Protein AF-A0A2A4V7V9-F1 (afdb_monomer_lite)

Secondary structure (DSSP, 8-state):
-PBPTTSPBPPTTS--GGGGSSPP-HHHHHHHHHHHHHTT----HHHHHHHHHHTTSEEEEEESS--SSS-TTTTTT-GGG-SEEEEEE--

Sequence (91 aa):
MKKCFDGGNCGEGGYCDKCLNTKPDFEGFMDEVLEHVFDGGGFDGVELQELASTFGILKTVEMQNPCGEACNCEALVGADSFPLTCYRKTY

Foldseek 3Di:
DDAQPVRDDDDPPPDPVVNQPDDQDPPVLVVVQCVQVVVVHHDDPVRSLVSSVVRVQKDWDFDQFAPPPDRPQCPVPHRVPPRDIDIDGPD

pLDDT: mean 76.64, std 19.35, range [39.69, 97.44]

Radius of gyration: 15.82 Å; chains: 1; bounding box: 32×40×36 Å

Structure (mmCIF, N/CA/C/O backbone):
data_AF-A0A2A4V7V9-F1
#
_entry.id   AF-A0A2A4V7V9-F1
#
loop_
_atom_site.group_PDB
_atom_site.id
_atom_site.type_symbol
_atom_site.label_atom_id
_atom_site.label_alt_id
_atom_site.label_comp_id
_atom_site.label_asym_id
_atom_site.label_entity_id
_atom_site.label_seq_id
_atom_site.pdbx_PDB_ins_code
_atom_site.Cartn_x
_atom_site.Cartn_y
_atom_site.Cartn_z
_atom_site.occupancy
_atom_site.B_iso_or_equiv
_atom_site.auth_seq_id
_atom_site.auth_comp_id
_atom_site.auth_asym_id
_atom_site.auth_atom_id
_atom_site.pdbx_PDB_model_num
ATOM 1 N N . MET A 1 1 ? -8.562 -9.553 -16.462 1.00 41.97 1 MET A N 1
ATOM 2 C CA . MET A 1 1 ? -9.473 -10.252 -15.526 1.00 41.97 1 MET A CA 1
ATOM 3 C C . MET A 1 1 ? -8.790 -10.297 -14.171 1.00 41.97 1 MET A C 1
ATOM 5 O O . MET A 1 1 ? -7.751 -10.933 -14.075 1.00 41.97 1 MET A O 1
ATOM 9 N N . LYS A 1 2 ? -9.308 -9.580 -13.166 1.00 41.69 2 LYS A N 1
ATOM 10 C CA . LYS A 1 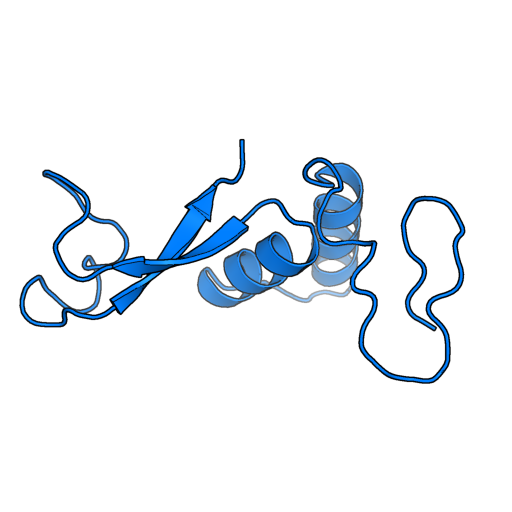2 ? -8.766 -9.628 -11.799 1.00 41.69 2 LYS A CA 1
ATOM 11 C C . LYS A 1 2 ? -9.136 -10.986 -11.189 1.00 41.69 2 LYS A C 1
ATOM 13 O O . LYS A 1 2 ? -10.320 -11.316 -11.130 1.00 41.69 2 LYS A O 1
ATOM 18 N N . LYS A 1 3 ? -8.135 -11.792 -10.840 1.00 39.69 3 LYS A N 1
ATOM 19 C CA . LYS A 1 3 ? -8.301 -13.095 -10.181 1.00 39.69 3 LYS A CA 1
ATOM 20 C C . LYS A 1 3 ? -8.131 -12.881 -8.679 1.00 39.69 3 LYS A C 1
ATOM 22 O O . LYS A 1 3 ? -7.191 -12.198 -8.292 1.00 39.69 3 LYS A O 1
ATOM 27 N N . CYS A 1 4 ? -9.015 -13.433 -7.849 1.00 45.50 4 CYS A N 1
ATOM 28 C CA . CYS A 1 4 ? -8.716 -13.537 -6.418 1.00 45.50 4 CYS A CA 1
ATOM 29 C C . CYS A 1 4 ? -7.785 -14.741 -6.183 1.00 45.50 4 CYS A C 1
ATOM 31 O O . CYS A 1 4 ? -7.807 -15.700 -6.961 1.00 45.50 4 CYS A O 1
ATOM 33 N N . PHE A 1 5 ? -6.963 -14.664 -5.133 1.00 46.06 5 PHE A N 1
ATOM 34 C CA . PHE A 1 5 ? -5.872 -15.604 -4.826 1.00 46.06 5 PHE A CA 1
ATOM 35 C C . PHE A 1 5 ? -6.328 -17.077 -4.775 1.00 46.06 5 PHE A C 1
ATOM 37 O O . PHE A 1 5 ? -5.611 -17.978 -5.196 1.00 46.06 5 PHE A O 1
ATOM 44 N N . ASP A 1 6 ? -7.586 -17.318 -4.396 1.00 49.03 6 ASP A N 1
ATOM 45 C CA . ASP A 1 6 ? -8.189 -18.655 -4.297 1.00 49.03 6 ASP A CA 1
ATOM 46 C C . ASP A 1 6 ? -8.612 -19.260 -5.657 1.00 49.03 6 ASP A C 1
ATOM 48 O O . ASP A 1 6 ? -9.360 -20.238 -5.711 1.00 49.03 6 ASP A O 1
ATOM 52 N N . GLY A 1 7 ? -8.221 -18.653 -6.782 1.00 45.22 7 GLY A N 1
ATOM 53 C CA . GLY A 1 7 ? -8.633 -19.087 -8.123 1.00 45.22 7 GLY A CA 1
ATOM 54 C C . GLY A 1 7 ? -10.103 -18.792 -8.456 1.00 45.22 7 GLY A C 1
ATOM 55 O O . GLY A 1 7 ? -10.620 -19.267 -9.469 1.00 45.22 7 GLY A O 1
ATOM 56 N N . GLY A 1 8 ? -10.789 -18.000 -7.626 1.00 47.31 8 GLY A N 1
ATOM 57 C CA . GLY A 1 8 ? -12.156 -17.549 -7.869 1.00 47.31 8 GLY A CA 1
ATOM 58 C C . GLY A 1 8 ? -12.221 -16.451 -8.934 1.00 47.31 8 GLY A C 1
ATOM 59 O O . GLY A 1 8 ? -11.489 -15.461 -8.874 1.00 47.31 8 GLY A O 1
ATOM 60 N N . ASN A 1 9 ? -13.129 -16.602 -9.901 1.00 49.28 9 ASN A N 1
ATOM 61 C CA . ASN A 1 9 ? -13.413 -15.562 -10.889 1.00 49.28 9 ASN A CA 1
ATOM 62 C C . ASN A 1 9 ? -14.288 -14.465 -10.265 1.00 49.28 9 ASN A C 1
ATOM 64 O O . ASN A 1 9 ? -15.424 -14.730 -9.866 1.00 49.28 9 ASN A O 1
ATOM 68 N N . CYS A 1 10 ? -13.792 -13.224 -10.235 1.00 50.41 10 CYS A N 1
ATOM 69 C CA . CYS A 1 10 ? -14.644 -12.058 -10.019 1.00 50.41 10 CYS A CA 1
ATOM 70 C C . CYS A 1 10 ? -15.552 -11.900 -11.248 1.00 50.41 10 CYS A C 1
ATOM 72 O O . CYS A 1 10 ? -15.066 -11.731 -12.367 1.00 50.41 10 CYS A O 1
ATOM 74 N N . GLY A 1 11 ? -16.867 -12.014 -11.045 1.00 44.41 11 GLY A N 1
ATOM 75 C CA . GLY A 1 11 ? -17.854 -11.843 -12.110 1.00 44.41 11 GLY A CA 1
ATOM 76 C C . GLY A 1 11 ? -17.821 -10.436 -12.716 1.00 44.41 11 GLY A C 1
ATOM 77 O O . GLY A 1 11 ? -17.391 -9.474 -12.073 1.00 44.41 11 GLY A O 1
ATOM 78 N N . GLU A 1 12 ? -18.281 -10.321 -13.962 1.00 40.78 12 GLU A N 1
ATOM 79 C CA . GLU A 1 12 ? -18.447 -9.052 -14.677 1.00 40.78 12 GLU A CA 1
ATOM 80 C C . GLU A 1 12 ? -19.481 -8.180 -13.946 1.00 40.78 12 GLU A C 1
ATOM 82 O O . GLU A 1 12 ? -20.687 -8.347 -14.095 1.00 40.78 12 GLU A O 1
ATOM 87 N N . GLY A 1 13 ? -19.000 -7.300 -13.067 1.00 46.69 13 GLY A N 1
ATOM 88 C CA . GLY A 1 13 ? -19.863 -6.496 -12.193 1.00 46.69 13 GLY A CA 1
ATOM 89 C C . GLY A 1 13 ? -19.152 -5.669 -11.119 1.00 46.69 13 GLY A C 1
ATOM 90 O O . GLY A 1 13 ? -19.811 -4.988 -10.345 1.00 46.69 13 GLY A O 1
ATOM 91 N N . GLY A 1 14 ? -17.817 -5.686 -11.064 1.00 44.81 14 GLY A N 1
ATOM 92 C CA . GLY A 1 14 ? -17.027 -4.635 -10.410 1.00 44.81 14 GLY A CA 1
ATOM 93 C C . GLY A 1 14 ? -16.955 -4.635 -8.879 1.00 44.81 14 GLY A C 1
ATOM 94 O O . GLY A 1 14 ? -16.116 -3.915 -8.353 1.00 44.81 14 GLY A O 1
ATOM 95 N N . TYR A 1 15 ? -17.728 -5.450 -8.159 1.00 45.56 15 TYR A N 1
ATOM 96 C CA . TYR A 1 15 ? -17.650 -5.530 -6.693 1.00 45.56 15 TYR A CA 1
ATOM 97 C C . TYR A 1 15 ? -17.388 -6.965 -6.233 1.00 45.56 15 TYR A C 1
ATOM 99 O O . TYR A 1 15 ? -18.289 -7.794 -6.115 1.00 45.56 15 TYR A O 1
ATOM 107 N N . CYS A 1 16 ? -16.110 -7.275 -6.006 1.00 49.78 16 CYS A N 1
ATOM 108 C CA . CYS A 1 16 ? -15.666 -8.551 -5.449 1.00 49.78 16 CYS A CA 1
ATOM 109 C C . CYS A 1 16 ? -15.685 -8.457 -3.908 1.00 49.78 16 CYS A C 1
ATOM 111 O O . CYS A 1 16 ? -14.646 -8.495 -3.255 1.00 49.78 16 CYS A O 1
ATOM 113 N N . ASP A 1 17 ? -16.884 -8.336 -3.321 1.00 43.28 17 ASP A N 1
ATOM 114 C CA . ASP A 1 17 ? -17.109 -8.208 -1.863 1.00 43.28 17 ASP A CA 1
ATOM 115 C C . ASP A 1 17 ? -16.541 -9.385 -1.039 1.00 43.28 17 ASP A C 1
ATOM 117 O O . ASP A 1 17 ? -16.385 -9.293 0.176 1.00 43.28 17 ASP A O 1
ATOM 121 N N . LYS A 1 18 ? -16.195 -10.507 -1.687 1.00 44.94 18 LYS A N 1
ATOM 122 C CA . LYS A 1 18 ? -15.608 -11.692 -1.038 1.00 44.94 18 LYS A CA 1
ATOM 123 C C . LYS A 1 18 ? -14.090 -11.642 -0.856 1.00 44.94 18 LYS A C 1
ATOM 125 O O . LYS A 1 18 ? -13.573 -12.480 -0.128 1.00 44.94 18 LYS A O 1
ATOM 130 N N . CYS A 1 19 ? -13.386 -10.680 -1.454 1.00 48.91 19 CYS A N 1
ATOM 131 C CA . CYS A 1 19 ? -11.925 -10.565 -1.317 1.00 48.91 19 CYS A CA 1
ATOM 132 C C . CYS A 1 19 ? -11.529 -9.584 -0.182 1.00 48.91 19 CYS A C 1
ATOM 134 O O . CYS A 1 19 ? -10.367 -9.244 -0.026 1.00 48.91 19 CYS A O 1
ATOM 136 N N . LEU A 1 20 ? -12.499 -9.156 0.646 1.00 47.59 20 LEU A N 1
ATOM 137 C CA . LEU A 1 20 ? -12.317 -8.227 1.776 1.00 47.59 20 LEU A CA 1
ATOM 138 C C . LEU A 1 20 ? -12.134 -8.913 3.144 1.00 47.59 20 LEU A C 1
ATOM 140 O O . LEU A 1 20 ? -12.062 -8.233 4.164 1.00 47.59 20 LEU A O 1
ATOM 144 N N . ASN A 1 21 ? -12.059 -10.248 3.189 1.00 50.00 21 ASN A N 1
ATOM 145 C CA . ASN A 1 21 ? -11.785 -10.996 4.424 1.00 50.00 21 ASN A CA 1
ATOM 146 C C . ASN A 1 21 ? -10.670 -12.034 4.237 1.00 50.00 21 ASN A C 1
ATOM 148 O O . ASN A 1 21 ? -10.732 -13.154 4.745 1.00 50.00 21 ASN A O 1
ATOM 152 N N . THR A 1 22 ? -9.667 -11.668 3.451 1.00 57.25 22 THR A N 1
ATOM 153 C CA . THR A 1 22 ? -8.464 -12.459 3.223 1.00 57.25 22 THR A CA 1
ATOM 154 C C . THR A 1 22 ? -7.341 -11.865 4.061 1.00 57.25 22 THR A C 1
ATOM 156 O O . THR A 1 22 ? -7.233 -10.647 4.202 1.00 57.25 22 THR A O 1
ATOM 159 N N . LYS A 1 23 ? -6.521 -12.726 4.675 1.00 79.56 23 LYS A N 1
ATOM 160 C CA . LYS A 1 23 ? -5.268 -12.294 5.309 1.00 79.56 23 LYS A CA 1
ATOM 161 C C . LYS A 1 23 ? -4.485 -11.385 4.346 1.00 79.56 23 LYS A C 1
ATOM 163 O O . LYS A 1 23 ? -4.597 -11.595 3.140 1.00 79.56 23 LYS A O 1
ATOM 168 N N . PRO A 1 24 ? -3.687 -10.437 4.865 1.00 90.00 24 PRO A N 1
ATOM 169 C CA . PRO A 1 24 ? -2.807 -9.632 4.028 1.00 90.00 24 PRO A CA 1
ATOM 170 C C . PRO A 1 24 ? -1.981 -10.512 3.086 1.00 90.00 24 PRO A C 1
ATOM 172 O O . PRO A 1 24 ? -1.335 -11.460 3.545 1.00 90.00 24 PRO A O 1
ATOM 175 N N . ASP A 1 25 ? -2.016 -10.205 1.792 1.00 91.44 25 ASP A N 1
ATOM 176 C CA . ASP A 1 25 ? -1.264 -10.922 0.763 1.00 91.44 25 ASP A CA 1
ATOM 177 C C . ASP A 1 25 ? 0.082 -10.225 0.528 1.00 91.44 25 ASP A C 1
ATOM 179 O O . ASP A 1 25 ? 0.233 -9.352 -0.326 1.00 91.44 25 ASP A O 1
ATOM 183 N N . PHE A 1 26 ? 1.060 -10.573 1.365 1.00 93.88 26 PHE A N 1
ATOM 184 C CA . PHE A 1 26 ? 2.408 -10.011 1.279 1.00 93.88 26 PHE A CA 1
ATOM 185 C C . PHE A 1 26 ? 3.192 -10.521 0.070 1.00 93.88 26 PHE A C 1
ATOM 187 O O . PHE A 1 26 ? 4.051 -9.796 -0.424 1.00 93.88 26 PHE A O 1
ATOM 194 N N . GLU A 1 27 ? 2.928 -11.749 -0.381 1.00 94.81 27 GLU A N 1
ATOM 195 C CA . GLU A 1 27 ? 3.625 -12.337 -1.528 1.00 94.81 27 GLU A CA 1
ATOM 196 C C . GLU A 1 27 ? 3.184 -11.636 -2.813 1.00 94.81 27 GLU A C 1
ATOM 198 O O . GLU A 1 27 ? 4.030 -11.068 -3.500 1.00 94.81 27 GLU A O 1
ATOM 203 N N . GLY A 1 28 ? 1.872 -11.538 -3.060 1.00 94.06 28 GLY A N 1
ATOM 204 C CA . GLY A 1 28 ? 1.339 -10.828 -4.224 1.00 94.06 28 GLY A CA 1
ATOM 205 C C . GLY A 1 28 ? 1.728 -9.348 -4.251 1.00 94.06 28 GLY A C 1
ATOM 206 O O . GLY A 1 28 ? 2.084 -8.820 -5.302 1.00 94.06 28 GLY A O 1
ATOM 207 N N . PHE A 1 29 ? 1.751 -8.683 -3.090 1.00 95.19 29 PHE A N 1
ATOM 208 C CA . PHE A 1 29 ? 2.250 -7.309 -2.998 1.00 95.19 29 PHE A CA 1
ATOM 209 C C . PHE A 1 29 ? 3.716 -7.191 -3.433 1.00 95.19 29 PHE A C 1
ATOM 211 O O . PHE A 1 29 ? 4.066 -6.269 -4.168 1.00 95.19 29 PHE A O 1
ATOM 218 N N . MET A 1 30 ? 4.579 -8.103 -2.978 1.00 97.44 30 MET A N 1
ATOM 219 C CA . MET A 1 30 ? 5.994 -8.071 -3.343 1.00 97.44 30 MET A CA 1
ATOM 220 C C . MET A 1 30 ? 6.229 -8.435 -4.808 1.00 97.44 30 MET A C 1
ATOM 222 O O . MET A 1 30 ? 7.124 -7.846 -5.412 1.00 97.44 30 MET A O 1
ATOM 226 N N . ASP A 1 31 ? 5.437 -9.343 -5.377 1.00 97.19 31 ASP A N 1
ATOM 227 C CA . ASP A 1 31 ? 5.514 -9.692 -6.798 1.00 97.19 31 ASP A CA 1
ATOM 228 C C . ASP A 1 3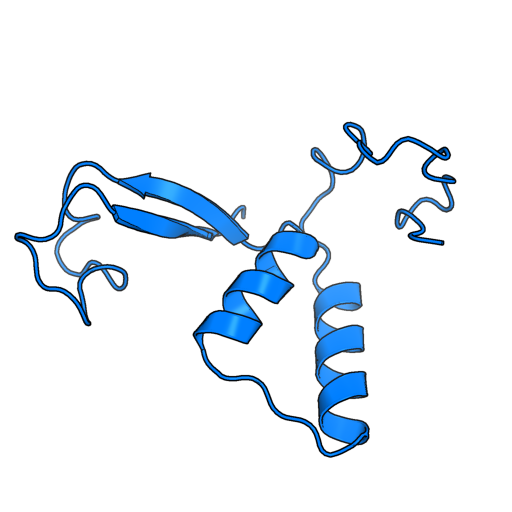1 ? 5.239 -8.465 -7.680 1.00 97.19 31 ASP A C 1
ATOM 230 O O . ASP A 1 31 ? 6.073 -8.130 -8.520 1.00 97.19 31 ASP A O 1
ATOM 234 N N . GLU A 1 32 ? 4.157 -7.718 -7.423 1.00 95.62 32 GLU A N 1
ATOM 235 C CA . GLU A 1 32 ? 3.847 -6.481 -8.167 1.00 95.62 32 GLU A CA 1
ATOM 236 C C . GLU A 1 32 ? 4.930 -5.406 -7.987 1.00 95.62 32 GLU A C 1
ATOM 238 O O . GLU A 1 32 ? 5.298 -4.708 -8.935 1.00 95.62 32 GLU A O 1
ATOM 243 N N . VAL A 1 33 ? 5.472 -5.266 -6.769 1.00 96.50 33 VAL A N 1
ATOM 244 C CA . VAL A 1 33 ? 6.554 -4.306 -6.507 1.00 96.50 33 VAL A CA 1
ATOM 245 C C . VAL A 1 33 ? 7.798 -4.657 -7.320 1.00 96.50 33 VAL A C 1
ATOM 247 O O . VAL A 1 33 ? 8.419 -3.773 -7.916 1.00 96.50 33 VAL A O 1
ATOM 250 N N . LEU A 1 34 ? 8.180 -5.934 -7.336 1.00 97.31 34 LEU A N 1
ATOM 251 C CA . LEU A 1 34 ? 9.358 -6.402 -8.057 1.00 97.31 34 LEU A CA 1
ATOM 252 C C . LEU A 1 34 ? 9.163 -6.335 -9.572 1.00 97.31 34 LEU A C 1
ATOM 254 O O . LEU A 1 34 ? 10.102 -5.932 -10.254 1.00 97.31 34 LEU A O 1
ATOM 258 N N . GLU A 1 35 ? 7.981 -6.674 -10.090 1.00 96.69 35 GLU A N 1
ATOM 259 C CA . GLU A 1 35 ? 7.658 -6.575 -11.519 1.00 96.69 35 GLU A CA 1
ATOM 260 C C . GLU A 1 35 ? 7.767 -5.125 -12.009 1.00 96.69 35 GLU A C 1
ATOM 262 O O . GLU A 1 35 ? 8.529 -4.840 -12.935 1.00 96.69 35 GLU A O 1
ATOM 267 N N . HIS A 1 36 ? 7.123 -4.178 -11.319 1.00 94.12 36 HIS A N 1
ATOM 268 C CA . HIS A 1 36 ? 7.164 -2.762 -11.705 1.00 94.12 36 HIS A CA 1
ATOM 269 C C . HIS A 1 36 ? 8.576 -2.166 -11.642 1.00 94.12 36 HIS A C 1
ATOM 271 O O . HIS A 1 36 ? 8.974 -1.409 -12.527 1.00 94.12 36 HIS A O 1
ATOM 277 N N . VAL A 1 37 ? 9.367 -2.515 -10.620 1.00 96.12 37 VAL A N 1
ATOM 278 C CA . VAL A 1 37 ? 10.767 -2.061 -10.518 1.00 96.12 37 VAL A CA 1
ATOM 279 C C . VAL A 1 37 ? 11.651 -2.723 -11.578 1.00 96.12 37 VAL A C 1
ATOM 281 O O . VAL A 1 37 ? 12.548 -2.073 -12.121 1.00 96.12 37 VAL A O 1
ATOM 284 N N . PHE A 1 38 ? 11.412 -3.997 -11.898 1.00 96.75 38 PHE A N 1
ATOM 285 C CA . PHE A 1 38 ? 12.142 -4.711 -12.946 1.00 96.75 38 PHE A CA 1
ATOM 286 C C . PHE A 1 38 ? 11.920 -4.085 -14.329 1.00 96.75 38 PHE A C 1
ATOM 288 O O . PHE A 1 38 ? 12.875 -3.948 -15.096 1.00 96.75 38 PHE A O 1
ATOM 295 N N . ASP A 1 39 ? 10.707 -3.603 -14.598 1.00 96.88 39 ASP A N 1
ATOM 296 C CA . ASP A 1 39 ? 10.358 -2.865 -15.818 1.00 96.88 39 ASP A CA 1
ATOM 297 C C . ASP A 1 39 ? 10.931 -1.430 -15.861 1.00 96.88 39 ASP A C 1
ATOM 299 O O . ASP A 1 39 ? 10.700 -0.676 -16.811 1.00 96.88 39 ASP A O 1
ATOM 303 N N . GLY A 1 40 ? 11.728 -1.045 -14.858 1.00 96.31 40 GLY A N 1
ATOM 304 C CA . GLY A 1 40 ? 12.358 0.271 -14.747 1.00 96.31 40 GLY A CA 1
ATOM 305 C C . GLY A 1 40 ? 11.458 1.336 -14.120 1.00 96.31 40 GLY A C 1
ATOM 306 O O . GLY A 1 40 ? 11.808 2.519 -14.147 1.00 96.31 40 GLY A O 1
ATOM 307 N N . GLY A 1 41 ? 10.311 0.933 -13.568 1.00 95.38 41 GLY A N 1
ATOM 308 C CA . GLY A 1 41 ? 9.431 1.780 -12.778 1.00 95.38 41 GLY A CA 1
ATOM 309 C C . GLY A 1 41 ? 9.962 2.041 -11.366 1.00 95.38 41 GLY A C 1
ATOM 310 O O . GLY A 1 41 ? 10.983 1.515 -10.922 1.00 95.38 41 GLY A O 1
ATOM 311 N N . GLY A 1 42 ? 9.241 2.885 -10.639 1.00 94.06 42 GLY A N 1
ATOM 312 C CA . GLY A 1 42 ? 9.460 3.142 -9.222 1.00 94.06 42 GLY A CA 1
ATOM 313 C C . GLY A 1 42 ? 8.138 3.456 -8.539 1.00 94.06 42 GLY A C 1
ATOM 314 O O . GLY A 1 42 ? 7.157 3.759 -9.216 1.00 94.06 42 GLY A O 1
ATOM 315 N N . PHE A 1 43 ? 8.138 3.366 -7.213 1.00 94.31 43 PHE A N 1
ATOM 316 C CA . PHE A 1 43 ? 7.021 3.786 -6.379 1.00 94.31 43 PHE A CA 1
ATOM 317 C C . PHE A 1 43 ? 7.461 4.944 -5.499 1.00 94.31 43 PHE A C 1
ATOM 319 O O . PHE A 1 43 ? 8.525 4.881 -4.866 1.00 94.31 43 PHE A O 1
ATOM 326 N N . ASP A 1 44 ? 6.629 5.971 -5.410 1.00 93.00 44 ASP A N 1
ATOM 327 C CA . ASP A 1 44 ? 6.686 6.893 -4.290 1.00 93.00 44 ASP A CA 1
ATOM 328 C C . ASP A 1 44 ? 5.994 6.309 -3.039 1.00 93.00 44 ASP A C 1
ATOM 330 O O . ASP A 1 44 ? 5.459 5.194 -3.021 1.00 93.00 44 ASP A O 1
ATOM 334 N N . GLY A 1 45 ? 6.057 7.051 -1.931 1.00 88.81 45 GLY A N 1
ATOM 335 C CA . GLY A 1 45 ? 5.491 6.598 -0.661 1.00 88.81 45 GLY A CA 1
ATOM 336 C C . GLY A 1 45 ? 3.961 6.493 -0.651 1.00 88.81 45 GLY A C 1
ATOM 337 O O . GLY A 1 45 ? 3.431 5.727 0.155 1.00 88.81 45 GLY A O 1
ATOM 338 N N . VAL A 1 46 ? 3.258 7.244 -1.502 1.00 88.25 46 VAL A N 1
ATOM 339 C CA . VAL A 1 46 ? 1.792 7.222 -1.619 1.00 88.25 46 VAL A CA 1
ATOM 340 C C . VAL A 1 46 ? 1.366 6.040 -2.479 1.00 88.25 46 VAL A C 1
ATOM 342 O O . VAL A 1 46 ? 0.538 5.243 -2.036 1.00 88.25 46 VAL A O 1
ATOM 345 N N . GLU A 1 47 ? 1.996 5.864 -3.639 1.00 92.75 47 GLU A N 1
ATOM 346 C CA . GLU A 1 47 ? 1.718 4.759 -4.563 1.00 92.75 47 GLU A CA 1
ATOM 347 C C . GLU A 1 47 ? 1.924 3.401 -3.877 1.00 92.75 47 GLU A C 1
ATOM 349 O O . GLU A 1 47 ? 1.108 2.490 -4.020 1.00 92.75 47 GLU A O 1
ATOM 354 N N . LEU A 1 48 ? 2.966 3.274 -3.046 1.00 94.62 48 LEU A N 1
ATOM 355 C CA . LEU A 1 48 ? 3.218 2.045 -2.293 1.00 94.62 48 LEU A CA 1
ATOM 356 C C . LEU A 1 48 ? 2.127 1.759 -1.246 1.00 94.62 48 LEU A C 1
ATOM 358 O O . LEU A 1 48 ? 1.780 0.601 -1.009 1.00 94.62 48 LEU A O 1
ATOM 362 N N . GLN A 1 49 ? 1.582 2.798 -0.603 1.00 92.56 49 GLN A N 1
ATOM 363 C CA . GLN A 1 49 ? 0.495 2.646 0.370 1.00 92.56 49 GLN A CA 1
ATOM 364 C C . GLN A 1 49 ? -0.831 2.293 -0.312 1.00 92.56 49 GLN A C 1
ATOM 366 O O . GLN A 1 49 ? -1.573 1.446 0.195 1.00 92.56 49 GLN A O 1
ATOM 371 N N . GLU A 1 50 ? -1.099 2.893 -1.471 1.00 92.06 50 GLU A N 1
ATOM 372 C CA . GLU A 1 50 ? -2.243 2.558 -2.318 1.00 92.06 50 GLU A CA 1
ATOM 373 C C . GLU A 1 50 ? -2.169 1.103 -2.784 1.00 92.06 50 GLU A C 1
ATOM 375 O O . GLU A 1 50 ? -3.123 0.350 -2.569 1.00 92.06 50 GLU A O 1
ATOM 380 N N . LEU A 1 51 ? -1.020 0.670 -3.309 1.00 93.88 51 LEU A N 1
ATOM 381 C CA . LEU A 1 51 ? -0.791 -0.719 -3.710 1.00 93.88 51 LEU A CA 1
ATOM 382 C C . LEU A 1 51 ? -0.960 -1.676 -2.523 1.00 93.88 51 LEU A C 1
ATOM 384 O O . LEU A 1 51 ? -1.708 -2.646 -2.596 1.00 93.88 51 LEU A O 1
ATOM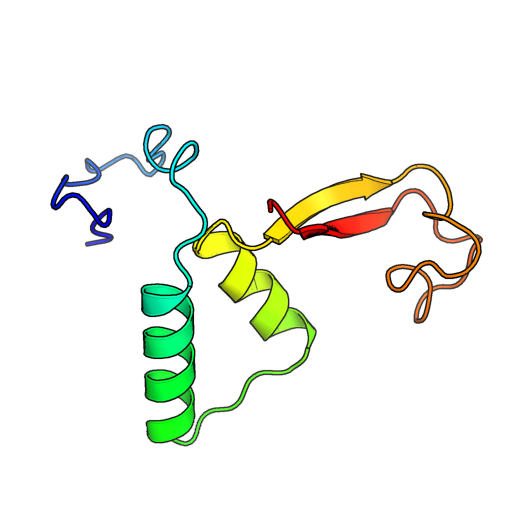 388 N N . ALA A 1 52 ? -0.356 -1.379 -1.371 1.00 93.81 52 ALA A N 1
ATOM 389 C CA . ALA A 1 52 ? -0.511 -2.208 -0.175 1.00 93.81 52 ALA A CA 1
ATOM 390 C C . ALA A 1 52 ? -1.980 -2.323 0.289 1.00 93.81 52 ALA A C 1
ATOM 392 O O . ALA A 1 52 ? -2.361 -3.321 0.910 1.00 93.81 52 ALA A O 1
ATOM 393 N N . SER A 1 53 ? -2.829 -1.334 -0.017 1.00 92.88 53 SER A N 1
ATOM 394 C CA . SER A 1 53 ? -4.263 -1.411 0.276 1.00 92.88 53 SER A CA 1
ATOM 395 C C . SER A 1 53 ? -5.014 -2.403 -0.615 1.00 92.88 53 SER A C 1
ATOM 397 O O . SER A 1 53 ? -5.937 -3.068 -0.138 1.00 92.88 53 SER A O 1
ATOM 399 N N . THR A 1 54 ? -4.585 -2.593 -1.869 1.00 92.62 54 THR A N 1
ATOM 400 C CA . THR A 1 54 ? -5.216 -3.562 -2.783 1.00 92.62 54 THR A CA 1
ATOM 401 C C . THR A 1 54 ? -4.938 -5.009 -2.385 1.00 92.62 54 THR A C 1
ATOM 403 O O . THR A 1 54 ? -5.736 -5.886 -2.704 1.00 92.62 54 THR A O 1
ATOM 406 N N . PHE A 1 55 ? -3.847 -5.247 -1.649 1.00 92.75 55 PHE A N 1
ATOM 407 C CA . PHE A 1 55 ? -3.460 -6.548 -1.084 1.00 92.75 55 PHE A CA 1
ATOM 408 C C . PHE A 1 55 ? -3.927 -6.753 0.367 1.00 92.75 55 PHE A C 1
ATOM 410 O O . PHE A 1 55 ? -3.534 -7.712 1.035 1.00 92.75 55 PHE A O 1
ATOM 417 N N . GLY A 1 56 ? -4.753 -5.841 0.894 1.00 91.12 56 GLY A N 1
ATOM 418 C CA . GLY A 1 56 ? -5.293 -5.934 2.252 1.00 91.12 56 GLY A CA 1
ATOM 419 C C . GLY A 1 56 ? -4.252 -5.763 3.365 1.00 91.12 56 GLY A C 1
ATOM 420 O O . GLY A 1 56 ? -4.552 -6.061 4.520 1.00 91.12 56 GLY A O 1
ATOM 421 N N . ILE A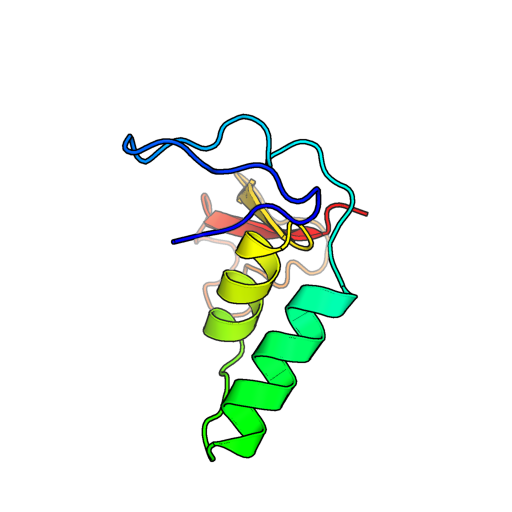 1 57 ? -3.042 -5.284 3.051 1.00 93.88 57 ILE A N 1
ATOM 422 C CA . ILE A 1 57 ? -1.961 -5.010 4.016 1.00 93.88 57 ILE A CA 1
ATOM 423 C C . ILE A 1 57 ? -2.232 -3.702 4.760 1.00 93.88 57 ILE A C 1
ATOM 425 O O . ILE A 1 57 ? -2.008 -3.595 5.972 1.00 93.88 57 ILE A O 1
ATOM 429 N N . LEU A 1 58 ? -2.735 -2.708 4.029 1.00 92.12 58 LEU A N 1
ATOM 430 C CA . LEU A 1 58 ? -3.197 -1.443 4.578 1.00 92.12 58 LEU A CA 1
ATOM 431 C C . LEU A 1 58 ? -4.697 -1.275 4.350 1.00 92.12 58 LEU A C 1
ATOM 433 O O . LEU A 1 58 ? -5.282 -1.817 3.419 1.00 92.12 58 LEU A O 1
ATOM 437 N N . LYS A 1 59 ? -5.317 -0.466 5.198 1.00 90.94 59 LYS A N 1
ATOM 438 C CA . LYS A 1 59 ? -6.661 0.064 4.983 1.00 90.94 59 LYS A CA 1
ATOM 439 C C . LYS A 1 59 ? -6.678 1.552 5.268 1.00 90.94 59 LYS A C 1
ATOM 441 O O . LYS A 1 59 ? -5.933 2.023 6.130 1.00 90.94 59 LYS A O 1
ATOM 446 N N . THR A 1 60 ? -7.551 2.274 4.588 1.00 89.00 60 THR A N 1
ATOM 447 C CA . THR A 1 60 ? -7.831 3.666 4.913 1.00 89.00 60 THR A CA 1
ATOM 448 C C . THR A 1 60 ? -8.810 3.744 6.080 1.00 89.00 60 THR A C 1
ATOM 450 O O . THR A 1 60 ? -9.759 2.966 6.190 1.00 89.00 60 THR A O 1
ATOM 453 N N . VAL A 1 61 ? -8.549 4.666 7.000 1.00 86.94 61 VAL A N 1
ATOM 454 C CA . VAL A 1 61 ? -9.425 4.990 8.126 1.00 86.94 61 VAL A CA 1
ATOM 455 C C . VAL A 1 61 ? -9.469 6.502 8.248 1.00 86.94 61 VAL A C 1
ATOM 457 O O . VAL A 1 61 ? -8.422 7.152 8.254 1.00 86.94 61 VAL A O 1
ATOM 460 N N . GLU A 1 62 ? -10.668 7.060 8.363 1.00 88.25 62 GLU A N 1
ATOM 461 C CA . GLU A 1 62 ? -10.827 8.469 8.694 1.00 88.25 62 GLU A CA 1
ATOM 462 C C . GLU A 1 62 ? -10.514 8.676 10.177 1.00 88.25 62 GLU A C 1
ATOM 464 O O . GLU A 1 62 ? -11.147 8.104 11.068 1.00 88.25 62 GLU A O 1
ATOM 469 N N . MET A 1 63 ? -9.494 9.480 10.440 1.00 85.56 63 MET A N 1
ATOM 470 C CA . MET A 1 63 ? -9.110 9.886 11.777 1.00 85.56 63 MET A CA 1
ATOM 471 C C . MET A 1 63 ? -9.689 11.267 12.040 1.00 85.56 63 MET A C 1
ATOM 473 O O . MET A 1 63 ? -9.533 12.172 11.228 1.00 85.56 63 MET A O 1
ATOM 477 N N . GLN A 1 64 ? -10.321 11.428 13.198 1.00 86.38 64 GLN A N 1
ATOM 478 C CA . GLN A 1 64 ? -10.869 12.711 13.645 1.00 86.38 64 GLN A CA 1
ATOM 479 C C . GLN A 1 64 ? -9.867 13.510 14.488 1.00 86.38 64 GLN A C 1
ATOM 481 O O . GLN A 1 64 ? -10.021 14.711 14.650 1.00 86.38 64 GLN A O 1
ATOM 486 N N . ASN A 1 65 ? -8.849 12.839 15.034 1.00 83.12 65 ASN A N 1
ATOM 487 C CA . ASN A 1 65 ? -7.819 13.419 15.892 1.00 83.12 65 ASN A CA 1
ATOM 488 C C . ASN A 1 65 ? -6.458 12.755 15.603 1.00 83.12 65 ASN A C 1
ATOM 490 O O . ASN A 1 65 ? -6.443 11.623 15.091 1.00 83.12 65 ASN A O 1
ATOM 494 N N . PRO A 1 66 ? -5.336 13.394 15.991 1.00 80.06 66 PRO A N 1
ATOM 495 C CA . PRO A 1 66 ? -4.005 12.798 15.943 1.00 80.06 66 PRO A CA 1
ATOM 496 C C . PRO A 1 66 ? -3.959 11.396 16.551 1.00 80.06 66 PRO A C 1
ATOM 498 O O . PRO A 1 66 ? -4.559 11.112 17.588 1.00 80.06 66 PRO A O 1
ATOM 501 N N . CYS A 1 67 ? -3.237 10.491 15.891 1.00 73.94 67 CYS A N 1
ATOM 502 C CA . CYS A 1 67 ? -3.208 9.069 16.224 1.00 73.94 67 CYS A CA 1
ATOM 503 C C . CYS A 1 67 ? -2.239 8.681 17.358 1.00 73.94 67 CYS A C 1
ATOM 505 O O . CYS A 1 67 ? -1.842 7.520 17.453 1.00 73.94 67 CYS A O 1
ATOM 507 N N . GLY A 1 68 ? -1.879 9.637 18.217 1.00 68.62 68 GLY A N 1
ATOM 508 C CA . GLY A 1 68 ? -0.933 9.485 19.321 1.00 68.62 68 GLY A CA 1
ATOM 509 C C . GLY A 1 68 ? 0.064 10.643 19.371 1.00 68.62 68 GLY A C 1
ATOM 510 O O . GLY A 1 68 ? -0.181 11.696 18.794 1.00 68.62 68 GLY A O 1
ATOM 511 N N . GLU A 1 69 ? 1.193 10.432 20.049 1.00 60.66 69 GLU A N 1
ATOM 512 C CA . GLU A 1 69 ? 2.256 11.440 20.216 1.00 60.66 69 GLU A CA 1
ATOM 513 C C . GLU A 1 69 ? 3.029 11.728 18.912 1.00 60.66 69 GLU A C 1
ATOM 515 O O . GLU A 1 69 ? 3.617 12.792 18.757 1.00 60.66 69 GLU A O 1
ATOM 520 N N . ALA A 1 70 ? 2.988 10.798 17.953 1.00 59.41 70 ALA A N 1
ATOM 521 C CA . ALA A 1 70 ? 3.488 10.992 16.597 1.00 59.41 70 ALA A CA 1
ATOM 522 C C . ALA A 1 70 ? 2.517 10.352 15.601 1.00 59.41 70 ALA A C 1
ATOM 524 O O . ALA A 1 70 ? 2.442 9.120 15.505 1.00 59.41 70 ALA A O 1
ATOM 525 N N . CYS A 1 71 ? 1.766 11.167 14.853 1.00 67.88 71 CYS A N 1
ATOM 526 C CA . CYS A 1 71 ? 0.918 10.658 13.788 1.00 67.88 71 CYS A CA 1
ATOM 527 C C . CYS A 1 71 ? 1.587 10.844 12.426 1.00 67.88 71 CYS A C 1
ATOM 529 O O . CYS A 1 71 ? 1.566 11.921 11.847 1.00 67.88 71 CYS A O 1
ATOM 531 N N . ASN A 1 72 ? 2.107 9.764 11.838 1.00 70.50 72 ASN A N 1
ATOM 532 C CA . ASN A 1 72 ? 2.732 9.823 10.506 1.00 70.50 72 ASN A CA 1
ATOM 533 C C . ASN A 1 72 ? 1.793 10.359 9.404 1.00 70.50 72 ASN A C 1
ATOM 535 O O . ASN A 1 72 ? 2.272 10.805 8.369 1.00 70.50 72 ASN A O 1
ATOM 539 N N . CYS A 1 73 ? 0.472 10.346 9.622 1.00 72.50 73 CYS A N 1
ATOM 540 C CA . CYS A 1 73 ? -0.486 10.966 8.704 1.00 72.50 73 CYS A CA 1
ATOM 541 C C . CYS A 1 73 ? -0.467 12.497 8.734 1.00 72.50 73 CYS A C 1
ATOM 543 O O . CYS A 1 73 ? -0.856 13.129 7.760 1.00 72.50 73 CYS A O 1
ATOM 545 N N . GLU A 1 74 ? -0.077 13.093 9.860 1.00 72.62 74 GLU A N 1
ATOM 546 C CA . GLU A 1 74 ? -0.075 14.545 10.055 1.00 72.62 74 GLU A CA 1
ATOM 547 C C . GLU A 1 74 ? 1.283 15.162 9.697 1.00 72.62 74 GLU A C 1
ATOM 549 O O . GLU A 1 74 ? 1.389 16.375 9.558 1.00 72.62 74 GLU A O 1
ATOM 554 N N . ALA A 1 75 ? 2.316 14.333 9.504 1.00 67.38 75 ALA A N 1
ATOM 555 C CA . ALA A 1 75 ? 3.702 14.763 9.321 1.00 67.38 75 ALA A CA 1
ATOM 556 C C . ALA A 1 75 ? 3.903 15.756 8.158 1.00 67.38 75 ALA A C 1
ATOM 558 O O . ALA A 1 75 ? 4.845 16.544 8.191 1.00 67.38 75 ALA A O 1
ATOM 559 N N . LEU A 1 76 ? 3.023 15.738 7.150 1.00 65.62 76 LEU A N 1
ATOM 560 C CA . LEU A 1 76 ? 3.083 16.626 5.981 1.00 65.62 76 LEU A CA 1
ATOM 561 C C . LEU A 1 76 ? 2.000 17.719 5.961 1.00 65.62 76 LEU A C 1
ATOM 563 O O . LEU A 1 76 ? 2.102 18.646 5.162 1.00 65.62 76 LEU A O 1
ATOM 567 N N . VAL A 1 77 ? 0.972 17.625 6.811 1.00 69.25 77 VAL A N 1
ATOM 568 C CA . VAL A 1 77 ? -0.218 18.503 6.776 1.00 69.25 77 VAL A CA 1
ATOM 569 C C . VAL A 1 77 ? -0.493 19.225 8.102 1.00 69.25 77 VAL A C 1
ATOM 571 O O . VAL A 1 77 ? -1.297 20.150 8.132 1.00 69.25 77 VAL A O 1
ATOM 574 N N . GLY A 1 78 ? 0.198 18.871 9.188 1.00 67.00 78 GLY A N 1
ATOM 575 C CA . GLY A 1 78 ? 0.031 19.466 10.515 1.00 67.00 78 GLY A CA 1
ATOM 576 C C . GLY A 1 78 ? -1.203 18.965 11.278 1.00 67.00 78 GLY A C 1
ATOM 577 O O . GLY A 1 78 ? -2.136 18.406 10.701 1.00 67.00 7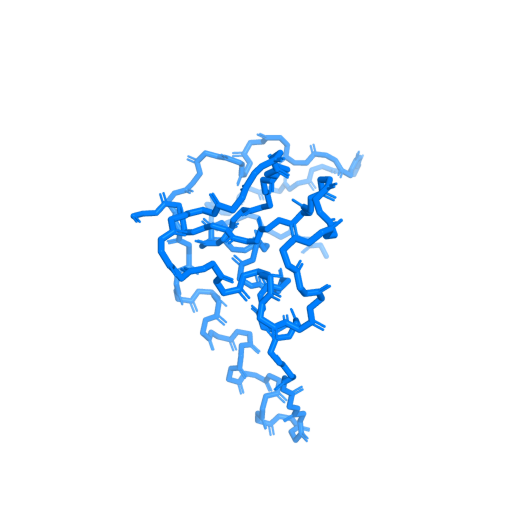8 GLY A O 1
ATOM 578 N N . ALA A 1 79 ? -1.203 19.181 12.597 1.00 68.50 79 ALA A N 1
ATOM 579 C CA . ALA A 1 79 ? -2.239 18.693 13.514 1.00 68.50 79 ALA A CA 1
ATOM 580 C C . ALA A 1 79 ? -3.608 19.389 13.359 1.00 68.50 79 ALA A C 1
ATOM 582 O O . ALA A 1 79 ? -4.612 18.863 13.826 1.00 68.50 79 ALA A O 1
ATOM 583 N N . ASP A 1 80 ? -3.673 20.538 12.681 1.00 77.00 80 ASP A N 1
ATOM 584 C CA . ASP A 1 80 ? -4.929 21.269 12.446 1.00 77.00 80 ASP A CA 1
ATOM 585 C C . ASP A 1 80 ? -5.704 20.752 11.218 1.00 77.00 80 ASP A C 1
ATOM 587 O O . ASP A 1 80 ? -6.796 21.231 10.922 1.00 77.00 80 ASP A O 1
ATOM 591 N N . SER A 1 81 ? -5.151 19.773 10.494 1.00 77.88 81 SER A N 1
ATOM 592 C CA . SER A 1 81 ? -5.707 19.280 9.227 1.00 77.88 81 SER A CA 1
ATOM 593 C C . SER A 1 81 ? -6.715 18.139 9.377 1.00 77.88 81 SER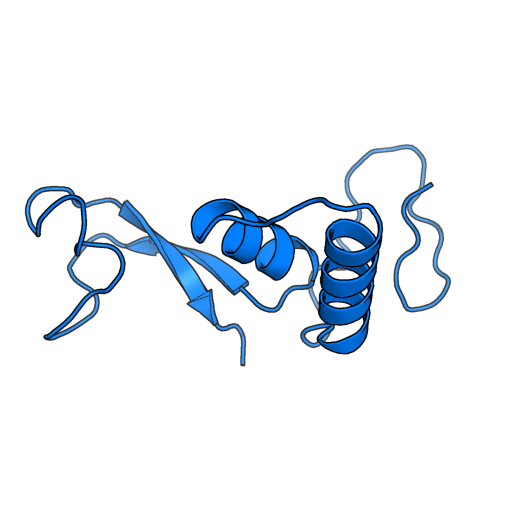 A C 1
ATOM 595 O O . SER A 1 81 ? -7.178 17.608 8.371 1.00 77.88 81 SER A O 1
ATOM 597 N N . PHE A 1 82 ? -7.069 17.749 10.605 1.00 80.69 82 PHE A N 1
ATOM 598 C CA . PHE A 1 82 ? -8.087 16.725 10.852 1.00 80.69 82 PHE A CA 1
ATOM 599 C C . PHE A 1 82 ? -9.512 17.251 10.560 1.00 80.69 82 PHE A C 1
ATOM 601 O O . PHE A 1 82 ? -9.802 18.412 10.852 1.00 80.69 82 PHE A O 1
ATOM 608 N N . PRO A 1 83 ? -10.428 16.416 10.024 1.00 85.06 83 PRO A N 1
ATOM 609 C CA . PRO A 1 83 ? -10.285 14.977 9.790 1.00 85.06 83 PRO A CA 1
ATOM 610 C C . PRO A 1 83 ? -9.392 14.620 8.593 1.00 85.06 83 PRO A C 1
ATOM 612 O O . PRO A 1 83 ? -9.398 15.295 7.568 1.00 85.06 83 PRO A O 1
ATOM 615 N N . LEU A 1 84 ? -8.644 13.519 8.720 1.00 85.38 84 LEU A N 1
ATOM 616 C CA . LEU A 1 84 ? -7.732 13.021 7.684 1.00 85.38 84 LEU A CA 1
ATOM 617 C C . LEU A 1 84 ? -7.955 11.543 7.399 1.00 85.38 84 LEU A C 1
ATOM 619 O O . LEU A 1 84 ? -8.140 10.732 8.308 1.00 85.38 84 LEU A O 1
ATOM 623 N N . THR A 1 85 ? -7.839 11.175 6.125 1.00 85.25 85 THR A N 1
ATOM 624 C CA . THR A 1 85 ? -7.765 9.768 5.729 1.00 85.25 85 THR A CA 1
ATOM 625 C C . THR A 1 85 ? -6.345 9.254 5.942 1.00 85.25 85 THR A C 1
ATOM 627 O O . THR A 1 85 ? -5.392 9.751 5.352 1.00 85.25 85 THR A O 1
ATOM 630 N N . CYS A 1 86 ? -6.212 8.244 6.795 1.00 86.19 86 CYS A N 1
ATOM 631 C CA . CYS A 1 86 ? -4.948 7.624 7.172 1.00 86.19 86 CYS A CA 1
ATOM 632 C C . CYS A 1 86 ? -4.881 6.176 6.705 1.00 86.19 86 CYS A C 1
ATOM 634 O O . CYS A 1 86 ? -5.823 5.418 6.931 1.00 86.19 86 CYS A O 1
ATOM 636 N N . TYR A 1 87 ? -3.719 5.740 6.224 1.00 87.56 87 TYR A N 1
ATOM 637 C CA . TYR A 1 87 ? -3.438 4.313 6.105 1.00 87.56 87 TYR A CA 1
ATOM 638 C C . TYR A 1 87 ? -3.108 3.685 7.470 1.00 87.56 87 TYR A C 1
ATOM 640 O O . TYR A 1 87 ? -2.390 4.249 8.310 1.00 87.56 87 TYR A O 1
ATOM 648 N N . ARG A 1 88 ? -3.651 2.489 7.705 1.00 86.94 88 ARG A N 1
ATOM 649 C CA . ARG A 1 88 ? -3.430 1.665 8.899 1.00 86.94 88 ARG A CA 1
ATOM 650 C C . ARG A 1 88 ? -3.155 0.227 8.503 1.00 86.94 88 ARG A C 1
ATOM 652 O O . ARG A 1 88 ? -3.821 -0.305 7.622 1.00 86.94 88 ARG A O 1
ATOM 659 N N . LYS A 1 89 ? -2.206 -0.398 9.200 1.00 89.31 89 LYS A N 1
ATOM 660 C CA . LYS A 1 89 ? -1.935 -1.832 9.084 1.00 89.31 89 LYS A CA 1
ATOM 661 C C . LYS A 1 89 ? -3.158 -2.639 9.511 1.00 89.31 89 LYS A C 1
ATOM 663 O O . LYS A 1 89 ? -3.922 -2.216 10.382 1.00 89.31 89 LYS A O 1
ATOM 668 N N . THR A 1 90 ? -3.336 -3.785 8.877 1.00 86.88 90 THR A N 1
ATOM 669 C CA . THR A 1 90 ? -4.450 -4.713 9.123 1.00 86.88 90 THR A CA 1
ATOM 670 C C . THR A 1 90 ? -4.058 -5.925 9.975 1.00 86.88 90 THR A C 1
ATOM 672 O O . THR A 1 90 ? -4.919 -6.752 10.269 1.00 86.88 90 THR A O 1
ATOM 675 N N . TYR A 1 91 ? -2.790 -6.013 10.387 1.00 83.38 91 TYR A N 1
ATOM 676 C CA . TYR A 1 91 ? -2.175 -7.107 11.142 1.00 83.38 91 TYR A CA 1
ATOM 677 C C . TYR A 1 91 ? -1.432 -6.599 12.380 1.00 83.38 91 TYR A C 1
ATOM 679 O O . TYR A 1 91 ? -1.021 -5.412 12.382 1.00 83.38 91 TYR A O 1
#